Protein AF-A0A2D7HSV6-F1 (afdb_monomer)

Secondary structure (DSSP, 8-state):
---------HHHHHHHHHHHHT-TT----HHHHHHHHHHHHHHHHHHHTT-HHHHHHHHHHHHHH--

Structure (mmCIF, N/CA/C/O backbone):
data_AF-A0A2D7HSV6-F1
#
_entry.id   AF-A0A2D7HSV6-F1
#
loop_
_atom_site.group_PDB
_atom_site.id
_atom_site.type_symbol
_atom_site.label_atom_id
_atom_site.label_alt_id
_atom_site.label_comp_id
_atom_site.label_asym_id
_atom_site.label_entity_id
_atom_site.label_seq_id
_atom_site.pdbx_PDB_ins_code
_atom_site.Cartn_x
_atom_site.Cartn_y
_atom_site.Cartn_z
_atom_site.occupancy
_atom_site.B_iso_or_equiv
_atom_site.auth_seq_id
_atom_site.auth_comp_id
_atom_site.auth_asym_id
_atom_site.auth_atom_id
_atom_site.pdbx_PDB_model_num
ATOM 1 N N . MET A 1 1 ? 23.910 -16.797 7.408 1.00 36.53 1 MET A N 1
ATOM 2 C CA 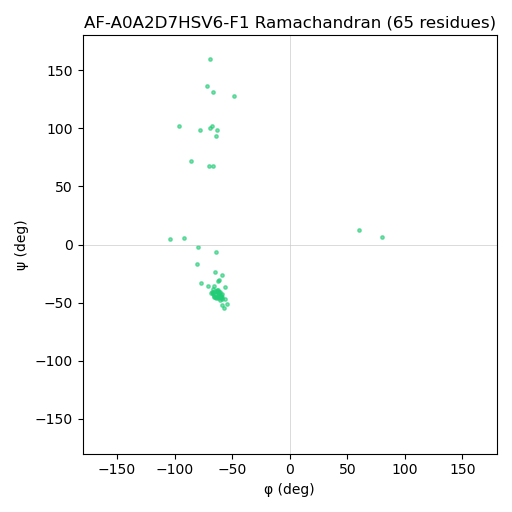. MET A 1 1 ? 23.358 -15.522 7.910 1.00 36.53 1 MET A CA 1
ATOM 3 C C . MET A 1 1 ? 22.355 -15.028 6.884 1.00 36.53 1 MET A C 1
ATOM 5 O O . MET A 1 1 ? 22.769 -14.576 5.828 1.00 36.53 1 MET A O 1
ATOM 9 N N . PHE A 1 2 ? 21.058 -15.209 7.137 1.00 41.50 2 PHE A N 1
ATOM 10 C CA . PHE A 1 2 ? 20.021 -14.580 6.320 1.00 41.50 2 PHE A CA 1
ATOM 11 C C . PHE A 1 2 ? 19.936 -13.120 6.761 1.00 41.50 2 PHE A C 1
ATOM 13 O O . PHE A 1 2 ? 19.378 -12.819 7.814 1.00 41.50 2 PHE A O 1
ATOM 20 N N . SER A 1 3 ? 20.581 -12.229 6.010 1.00 36.38 3 SER A N 1
ATOM 21 C CA . SER A 1 3 ? 20.391 -10.792 6.183 1.00 36.38 3 SER A CA 1
ATOM 22 C C . SER A 1 3 ? 18.983 -10.447 5.714 1.00 36.38 3 SER A C 1
ATOM 24 O O . SER A 1 3 ? 18.737 -10.325 4.518 1.00 36.38 3 SER A O 1
ATOM 26 N N . PHE A 1 4 ? 18.066 -10.290 6.667 1.00 44.66 4 PHE A N 1
ATOM 27 C CA . PHE A 1 4 ? 16.793 -9.601 6.480 1.00 44.66 4 PHE A CA 1
ATOM 28 C C . PHE A 1 4 ? 17.072 -8.101 6.308 1.00 44.66 4 PHE A C 1
ATOM 30 O O . PHE A 1 4 ? 16.757 -7.288 7.172 1.00 44.66 4 PHE A O 1
ATOM 37 N N . ALA A 1 5 ? 17.704 -7.717 5.198 1.00 42.22 5 ALA A N 1
ATOM 38 C CA . ALA A 1 5 ? 17.405 -6.410 4.644 1.00 42.22 5 ALA A CA 1
ATOM 39 C C . ALA A 1 5 ? 15.961 -6.542 4.165 1.00 42.22 5 ALA A C 1
ATOM 41 O O . ALA A 1 5 ? 15.703 -7.2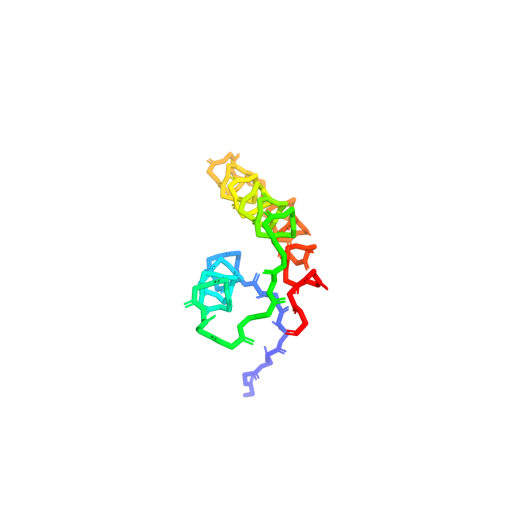25 3.177 1.00 42.22 5 ALA A O 1
ATOM 42 N N . ALA A 1 6 ? 15.020 -6.009 4.941 1.00 51.28 6 ALA A N 1
ATOM 43 C CA . ALA A 1 6 ? 13.619 -5.917 4.569 1.00 51.28 6 ALA A CA 1
ATOM 44 C C . ALA A 1 6 ? 13.480 -4.943 3.387 1.00 51.28 6 ALA A C 1
ATOM 46 O O . ALA A 1 6 ? 12.940 -3.855 3.532 1.00 51.28 6 ALA A O 1
ATOM 47 N N . PHE A 1 7 ? 14.003 -5.326 2.220 1.00 50.16 7 PHE A N 1
ATOM 48 C CA . PHE A 1 7 ? 13.351 -5.001 0.964 1.00 50.16 7 PHE A CA 1
ATOM 49 C C . PHE A 1 7 ? 12.038 -5.752 1.044 1.00 50.16 7 PHE A C 1
ATOM 51 O O . PHE A 1 7 ? 11.982 -6.972 0.865 1.00 50.16 7 PHE A O 1
ATOM 58 N N . SER A 1 8 ? 11.019 -5.048 1.518 1.00 56.47 8 SER A N 1
ATOM 59 C CA . SER A 1 8 ? 9.682 -5.584 1.608 1.00 56.47 8 SER A CA 1
ATOM 60 C C . SER A 1 8 ? 9.270 -5.863 0.174 1.00 56.47 8 SER A C 1
ATOM 62 O O . SER A 1 8 ? 8.932 -4.951 -0.576 1.00 56.47 8 SER A O 1
ATOM 64 N N . CYS A 1 9 ? 9.395 -7.123 -0.252 1.00 71.94 9 CYS A N 1
ATOM 65 C CA . CYS A 1 9 ? 8.941 -7.528 -1.570 1.00 71.94 9 CYS A CA 1
ATOM 66 C C . CYS A 1 9 ? 7.523 -6.975 -1.719 1.00 71.94 9 CYS A C 1
ATOM 68 O O . CYS A 1 9 ? 6.705 -7.210 -0.829 1.00 71.94 9 CYS A O 1
ATOM 70 N N . PRO A 1 10 ? 7.204 -6.237 -2.784 1.00 75.38 10 PRO A N 1
ATOM 71 C CA . PRO A 1 10 ? 5.960 -5.477 -2.828 1.00 75.38 10 PRO A CA 1
ATOM 72 C C . PRO A 1 10 ? 4.715 -6.378 -2.668 1.00 75.38 10 PRO A C 1
ATOM 74 O O . PRO A 1 10 ? 3.728 -5.975 -2.064 1.00 75.38 10 PRO A O 1
ATOM 77 N N . TYR A 1 11 ? 4.797 -7.663 -3.031 1.00 79.62 11 TYR A N 1
ATOM 78 C CA . TYR A 1 11 ? 3.782 -8.670 -2.681 1.00 79.62 11 TYR A CA 1
ATOM 79 C C . TYR A 1 11 ? 3.575 -8.889 -1.171 1.00 79.62 11 TYR A C 1
ATOM 81 O O . TYR A 1 11 ? 2.441 -9.045 -0.724 1.00 79.62 11 TYR A O 1
ATOM 89 N N . GLN A 1 12 ? 4.647 -8.906 -0.378 1.00 82.56 12 GLN A N 1
ATOM 90 C CA . GLN A 1 12 ? 4.573 -9.002 1.079 1.00 82.56 12 GLN A CA 1
ATOM 91 C C . GLN A 1 12 ? 3.914 -7.752 1.668 1.00 82.56 12 GLN A C 1
ATOM 93 O O . GLN A 1 12 ? 3.023 -7.880 2.505 1.00 82.56 12 GLN A O 1
ATOM 98 N N . SER A 1 13 ? 4.286 -6.562 1.189 1.00 84.69 13 SER A N 1
ATOM 99 C CA . SER A 1 13 ? 3.670 -5.307 1.634 1.00 84.69 13 SER A CA 1
ATOM 100 C C . SER A 1 13 ? 2.180 -5.271 1.294 1.00 84.69 13 SER A C 1
ATOM 102 O O . SER A 1 13 ? 1.372 -4.887 2.132 1.00 84.69 13 SER A O 1
ATOM 104 N N . MET A 1 14 ? 1.784 -5.748 0.107 1.00 85.56 14 MET A N 1
ATOM 105 C CA . MET A 1 14 ? 0.371 -5.902 -0.263 1.00 85.56 14 MET A CA 1
ATOM 106 C C . MET A 1 14 ? -0.379 -6.849 0.678 1.00 85.56 14 MET A C 1
ATOM 108 O O . MET A 1 14 ? -1.470 -6.509 1.130 1.00 85.56 14 MET A O 1
ATOM 112 N N . ALA A 1 15 ? 0.203 -8.006 1.000 1.00 87.25 15 ALA A N 1
ATOM 113 C CA . ALA A 1 15 ? -0.414 -8.964 1.914 1.00 87.25 15 ALA A CA 1
ATOM 114 C C . ALA A 1 15 ? -0.578 -8.387 3.329 1.00 87.25 15 ALA A C 1
ATOM 116 O O . ALA A 1 15 ? -1.620 -8.579 3.955 1.00 87.25 15 ALA A O 1
ATOM 117 N N . GLU A 1 16 ? 0.418 -7.648 3.823 1.00 87.94 16 GLU A N 1
ATOM 118 C CA . GLU A 1 16 ? 0.350 -6.991 5.129 1.00 87.94 16 GLU A CA 1
ATOM 119 C C . GLU A 1 16 ? -0.691 -5.860 5.143 1.00 87.94 16 GLU A C 1
ATOM 121 O O . GLU A 1 16 ? -1.460 -5.753 6.101 1.00 87.94 16 GLU A O 1
ATOM 126 N N . ILE A 1 17 ? -0.778 -5.063 4.069 1.00 87.69 17 ILE A N 1
ATOM 127 C CA . ILE A 1 17 ? -1.840 -4.061 3.904 1.00 87.69 17 ILE A CA 1
ATOM 128 C C . ILE A 1 17 ? -3.197 -4.748 3.972 1.00 87.69 17 ILE A C 1
ATOM 130 O O . ILE A 1 17 ? -4.005 -4.370 4.811 1.00 87.69 17 ILE A O 1
ATOM 134 N N . ASP A 1 18 ? -3.436 -5.772 3.152 1.00 86.50 18 ASP A N 1
ATOM 135 C CA . ASP A 1 18 ? -4.724 -6.466 3.103 1.00 86.50 18 ASP A CA 1
ATOM 136 C C . ASP A 1 18 ? -5.070 -7.058 4.488 1.00 86.50 18 ASP A C 1
ATOM 138 O O . ASP A 1 18 ? -6.181 -6.879 4.990 1.00 86.50 18 ASP A O 1
ATOM 142 N N . GLN A 1 19 ? -4.100 -7.668 5.178 1.00 86.62 19 GLN A N 1
ATOM 143 C CA . GLN A 1 19 ? -4.304 -8.208 6.523 1.00 86.62 19 GLN A CA 1
ATOM 144 C C . GLN A 1 19 ? -4.722 -7.133 7.534 1.00 86.62 19 GLN A C 1
ATOM 146 O O . GLN A 1 19 ? -5.636 -7.362 8.331 1.00 86.62 19 GLN A O 1
ATOM 151 N N . LYS A 1 20 ? -4.060 -5.970 7.538 1.00 84.81 20 LYS A N 1
ATOM 152 C CA . LYS A 1 20 ? -4.375 -4.901 8.493 1.00 84.81 20 LYS A CA 1
ATOM 153 C C . LYS A 1 20 ? -5.636 -4.132 8.106 1.00 84.81 20 LYS A C 1
ATOM 155 O O . LYS A 1 20 ? -6.387 -3.735 8.991 1.00 84.81 20 LYS A O 1
ATOM 160 N N . LEU A 1 21 ? -5.904 -3.973 6.814 1.00 84.50 21 LEU A N 1
ATOM 161 C CA . LEU A 1 21 ? -7.055 -3.248 6.280 1.00 84.50 21 LEU A CA 1
ATOM 162 C C . LEU A 1 21 ? -8.375 -3.957 6.606 1.00 84.50 21 LEU A C 1
ATOM 164 O O . LEU A 1 21 ? -9.332 -3.317 7.037 1.00 84.50 21 LEU A O 1
ATOM 168 N N . TYR A 1 22 ? -8.400 -5.285 6.462 1.00 81.19 22 TYR A N 1
ATOM 169 C CA . TYR A 1 22 ? -9.558 -6.125 6.788 1.00 81.19 22 TYR A CA 1
ATOM 170 C C . TYR A 1 22 ? -9.532 -6.665 8.223 1.00 81.19 22 TYR A C 1
ATOM 172 O O . TYR A 1 22 ? -10.393 -7.459 8.608 1.00 81.19 22 TYR A O 1
ATOM 180 N N . SER A 1 23 ? -8.564 -6.238 9.040 1.00 82.06 23 SER A N 1
ATOM 181 C CA . SER A 1 23 ? -8.542 -6.594 10.452 1.00 82.06 23 SER A CA 1
ATOM 182 C C . SER A 1 23 ? -9.724 -5.933 11.168 1.00 82.06 23 SER A C 1
ATOM 184 O O . SER A 1 23 ? -9.882 -4.714 11.085 1.00 82.06 23 SER A O 1
ATOM 186 N N . PRO A 1 24 ? -10.511 -6.677 11.966 1.00 67.81 24 PRO A N 1
ATOM 187 C CA . PRO A 1 24 ? -11.604 -6.109 12.758 1.00 67.81 24 PRO A CA 1
ATOM 188 C C . PRO A 1 24 ? -11.128 -5.112 1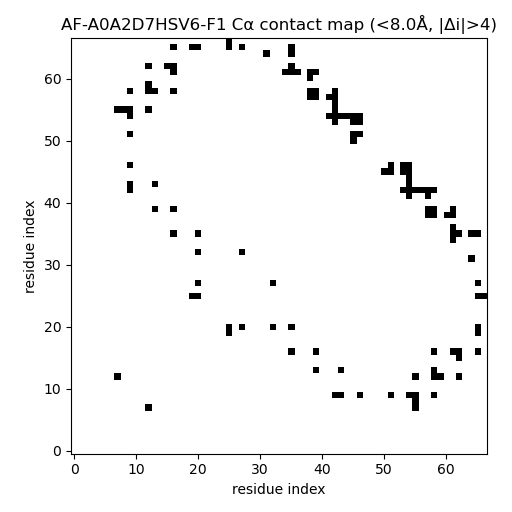3.832 1.00 67.81 24 PRO A C 1
ATOM 190 O O . PRO A 1 24 ? -11.946 -4.483 14.495 1.00 67.81 24 PRO A O 1
ATOM 193 N N . LYS A 1 25 ? -9.808 -4.970 14.020 1.00 66.56 25 LYS A N 1
ATOM 194 C CA . LYS A 1 25 ? -9.170 -4.024 14.946 1.00 66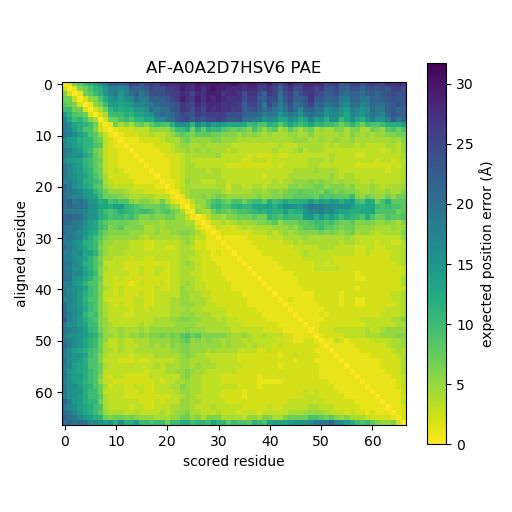.56 25 LYS A CA 1
ATOM 195 C C . LYS A 1 25 ? -8.553 -2.804 14.258 1.00 66.56 25 LYS A C 1
ATOM 197 O O . LYS A 1 25 ? -7.892 -2.030 14.938 1.00 66.56 25 LYS A O 1
ATOM 202 N N . SER A 1 26 ? -8.726 -2.642 12.945 1.00 68.62 26 SER A N 1
ATOM 203 C CA . SER A 1 26 ? -8.041 -1.592 12.181 1.00 68.62 26 SER A CA 1
ATOM 204 C C . SER A 1 26 ? -8.396 -0.180 12.653 1.00 68.62 26 SER A C 1
ATOM 206 O O . SER A 1 26 ? -7.562 0.714 12.574 1.00 68.62 26 SER A O 1
ATOM 208 N N . GLY A 1 27 ? -9.613 0.033 13.171 1.00 75.00 27 GLY A N 1
ATOM 209 C CA . GLY A 1 27 ? -10.054 1.340 13.675 1.00 75.00 27 GLY A CA 1
ATOM 210 C C . GLY A 1 27 ? -10.031 2.455 12.620 1.00 75.00 27 GLY A C 1
ATOM 211 O O . GLY A 1 27 ? -10.150 3.623 12.978 1.00 75.00 27 GLY A O 1
ATOM 212 N N . LEU A 1 28 ? -9.867 2.095 11.342 1.00 81.44 28 LEU A N 1
ATOM 213 C CA . LEU A 1 28 ? -9.717 3.017 10.223 1.00 81.44 28 LEU A CA 1
ATOM 214 C C . LEU A 1 28 ? -11.048 3.703 9.922 1.00 81.44 28 LEU A C 1
ATOM 216 O O . LEU A 1 28 ? -12.099 3.060 9.850 1.00 81.44 28 LEU A O 1
ATOM 220 N N . SER A 1 29 ? -10.995 5.009 9.680 1.00 84.69 29 SER A N 1
ATOM 221 C CA . SER A 1 29 ? -12.126 5.728 9.095 1.00 84.69 29 SER A CA 1
ATOM 222 C C . SER A 1 29 ? -12.345 5.321 7.630 1.00 84.69 29 SER A C 1
ATOM 224 O O . SER A 1 29 ? -11.436 4.827 6.960 1.00 84.69 29 SER A O 1
ATOM 226 N N . SER A 1 30 ? -13.549 5.558 7.097 1.00 84.69 30 SER A N 1
ATOM 227 C CA . SER A 1 30 ? -13.875 5.267 5.687 1.00 84.69 30 SER A CA 1
ATOM 228 C C . SER A 1 30 ? -12.930 5.976 4.697 1.00 84.69 30 SER A C 1
ATOM 230 O O . SER A 1 30 ? -12.530 5.405 3.677 1.00 84.69 30 SER A O 1
ATOM 232 N N . ASP A 1 31 ? -12.519 7.206 5.023 1.00 87.62 31 ASP A N 1
ATOM 233 C CA . ASP A 1 31 ? -11.546 7.984 4.250 1.00 87.62 31 ASP A CA 1
ATOM 234 C C . ASP A 1 31 ? -10.148 7.359 4.267 1.00 87.62 31 ASP A C 1
ATOM 236 O O . ASP A 1 31 ? -9.501 7.254 3.223 1.00 87.62 31 ASP A O 1
ATOM 240 N N . GLU A 1 32 ? -9.670 6.926 5.436 1.00 87.50 32 GLU A N 1
ATOM 241 C CA . GLU A 1 32 ? -8.376 6.247 5.553 1.00 87.50 32 GLU A CA 1
ATOM 242 C C . GLU A 1 32 ? -8.395 4.915 4.814 1.00 87.50 32 GLU A C 1
ATOM 244 O O . GLU A 1 32 ? -7.495 4.648 4.019 1.00 87.50 32 GLU A O 1
ATOM 249 N N . PHE A 1 33 ? -9.460 4.130 4.987 1.00 88.69 33 PHE A N 1
ATOM 250 C CA . PHE A 1 33 ? -9.662 2.880 4.265 1.00 88.69 33 PHE A CA 1
ATOM 251 C C . PHE A 1 33 ? -9.574 3.100 2.750 1.00 88.69 33 PHE A C 1
ATOM 253 O O . PHE A 1 33 ? -8.785 2.449 2.066 1.00 88.69 33 PHE A O 1
ATOM 260 N N . SER A 1 34 ? -10.314 4.081 2.228 1.00 89.81 34 SER A N 1
ATOM 261 C CA . SER A 1 34 ? -10.319 4.402 0.797 1.00 89.81 34 SER A CA 1
ATOM 262 C C . SER A 1 34 ? -8.946 4.866 0.300 1.00 89.81 34 SER A C 1
ATOM 264 O O . SER A 1 34 ? -8.523 4.491 -0.796 1.00 89.81 34 SER A O 1
ATOM 266 N N . LYS A 1 35 ? -8.208 5.655 1.092 1.00 91.81 35 LYS A N 1
ATOM 267 C CA . LYS A 1 35 ? -6.836 6.070 0.754 1.00 91.81 35 LYS A CA 1
ATOM 268 C C . LYS A 1 35 ? -5.880 4.885 0.690 1.00 91.81 35 LYS A C 1
ATOM 270 O O . LYS A 1 35 ? -5.119 4.778 -0.269 1.00 91.81 35 LYS A O 1
ATOM 275 N N . ILE A 1 36 ? -5.931 3.994 1.676 1.00 90.81 36 ILE A N 1
ATOM 276 C CA . ILE A 1 36 ? -5.039 2.836 1.744 1.00 90.81 36 ILE A CA 1
ATOM 277 C C . ILE A 1 36 ? -5.343 1.858 0.599 1.00 90.81 36 ILE A C 1
ATOM 279 O O . ILE A 1 36 ? -4.412 1.401 -0.064 1.00 90.81 36 ILE A O 1
ATOM 283 N N . VAL A 1 37 ? -6.620 1.603 0.286 1.00 91.06 37 VAL A N 1
ATOM 284 C CA . VAL A 1 37 ? -7.016 0.777 -0.872 1.00 91.06 37 VAL A CA 1
ATOM 285 C C . VAL A 1 37 ? -6.493 1.369 -2.181 1.00 91.06 37 VAL A C 1
ATOM 287 O O . VAL A 1 37 ? -5.924 0.641 -2.995 1.00 91.06 37 VAL A O 1
ATOM 290 N N . ASN A 1 38 ? -6.630 2.684 -2.375 1.00 94.06 38 ASN A N 1
ATOM 291 C CA . ASN A 1 38 ? -6.114 3.355 -3.569 1.00 94.06 38 ASN A CA 1
ATOM 292 C C . ASN A 1 38 ? -4.591 3.216 -3.693 1.00 94.06 38 ASN A C 1
ATOM 294 O O . ASN A 1 38 ? -4.094 2.886 -4.769 1.00 94.06 38 ASN A O 1
ATOM 298 N N . LEU A 1 39 ? -3.844 3.415 -2.603 1.00 93.25 39 LEU A N 1
ATOM 299 C CA . LEU A 1 39 ? -2.389 3.243 -2.604 1.00 93.25 39 LEU A CA 1
ATOM 300 C C . LEU A 1 39 ? -1.990 1.787 -2.881 1.00 93.25 39 LEU A C 1
ATOM 302 O O . LEU A 1 39 ? -1.081 1.540 -3.667 1.00 93.25 39 LEU A O 1
ATOM 306 N N . ARG A 1 40 ? -2.709 0.810 -2.318 1.00 93.44 40 ARG A N 1
ATOM 307 C CA . ARG A 1 40 ? -2.492 -0.620 -2.588 1.00 93.44 40 ARG A CA 1
ATOM 308 C C . ARG A 1 40 ? -2.710 -0.962 -4.064 1.00 93.44 40 ARG A C 1
ATOM 310 O O . ARG A 1 40 ? -1.907 -1.688 -4.646 1.00 93.44 40 ARG A O 1
ATOM 317 N N . GLN A 1 41 ? -3.753 -0.417 -4.691 1.00 93.75 41 GLN A N 1
ATOM 318 C CA . GLN A 1 41 ? -4.008 -0.589 -6.128 1.00 93.75 41 GLN A CA 1
ATOM 319 C C . GLN A 1 41 ? -2.943 0.091 -7.001 1.00 93.75 41 GLN A C 1
ATOM 321 O O . GLN A 1 41 ? -2.503 -0.489 -7.991 1.00 93.75 41 GLN A O 1
ATOM 326 N N . GLN A 1 42 ? -2.495 1.295 -6.633 1.00 93.38 42 GLN A N 1
ATOM 327 C CA . GLN A 1 42 ? -1.410 1.986 -7.337 1.00 93.38 42 GLN A CA 1
ATOM 328 C C . GLN A 1 42 ? -0.096 1.210 -7.240 1.00 93.38 42 GLN A C 1
ATOM 330 O O . GLN A 1 42 ? 0.556 0.990 -8.257 1.00 93.38 42 GLN A O 1
ATOM 335 N N . GLY A 1 43 ? 0.247 0.721 -6.046 1.00 92.12 43 GLY A N 1
ATOM 336 C CA . GLY A 1 43 ? 1.407 -0.134 -5.828 1.00 92.12 43 GLY A CA 1
ATOM 337 C C . GLY A 1 43 ? 1.369 -1.385 -6.701 1.00 92.12 43 GLY A C 1
ATOM 338 O O . GLY A 1 43 ? 2.351 -1.678 -7.380 1.00 92.12 43 GLY A O 1
ATOM 339 N N . GLN A 1 44 ? 0.227 -2.077 -6.768 1.00 92.06 44 GLN A N 1
ATOM 340 C CA . GLN A 1 44 ? 0.052 -3.227 -7.660 1.00 92.06 44 GLN A CA 1
ATOM 341 C C . GLN A 1 44 ? 0.266 -2.855 -9.133 1.00 92.06 44 GLN A C 1
ATOM 343 O O . GLN A 1 44 ? 0.977 -3.559 -9.842 1.00 92.06 44 GLN A O 1
ATOM 348 N N . LYS A 1 45 ? -0.305 -1.737 -9.589 1.00 94.19 45 LYS A N 1
ATOM 349 C CA . LYS A 1 45 ? -0.170 -1.288 -10.978 1.00 94.19 45 LYS A CA 1
ATOM 350 C C . LYS A 1 45 ? 1.280 -0.960 -11.346 1.00 94.19 45 LYS A C 1
ATOM 352 O O . LYS A 1 45 ? 1.729 -1.304 -12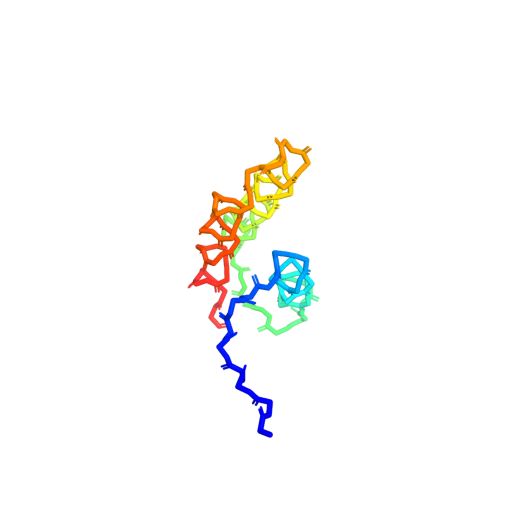.433 1.00 94.19 45 LYS A O 1
ATOM 357 N N . GLU A 1 46 ? 2.028 -0.314 -10.452 1.00 92.00 46 GLU A N 1
ATOM 358 C CA . GLU A 1 46 ? 3.464 -0.071 -10.652 1.00 92.00 46 GLU A CA 1
ATOM 359 C C . G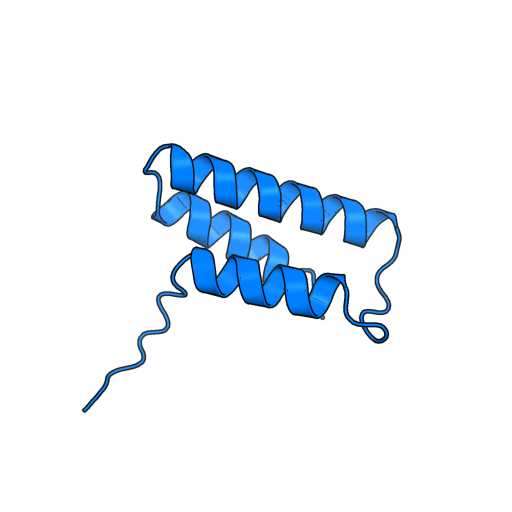LU A 1 46 ? 4.248 -1.389 -10.734 1.00 92.00 46 GLU A C 1
ATOM 361 O O . GLU A 1 46 ? 5.118 -1.535 -11.589 1.00 92.00 46 GLU A O 1
ATOM 366 N N . LEU A 1 47 ? 3.882 -2.375 -9.912 1.00 88.44 47 LEU A N 1
ATOM 367 C CA . LEU A 1 47 ? 4.439 -3.729 -9.940 1.00 88.44 47 LEU A CA 1
ATOM 368 C C . LEU A 1 47 ? 4.187 -4.427 -11.286 1.00 88.44 47 LEU A C 1
ATOM 370 O O . LEU A 1 47 ? 5.114 -4.974 -11.879 1.00 88.44 47 LEU A O 1
ATOM 374 N N . GLU A 1 48 ? 2.947 -4.374 -11.779 1.00 89.94 48 GLU A N 1
ATOM 375 C CA . GLU A 1 48 ? 2.536 -4.927 -13.079 1.00 89.94 48 GLU A CA 1
ATOM 376 C C . GLU A 1 48 ? 3.263 -4.246 -14.248 1.00 89.94 48 GLU A C 1
ATOM 378 O O . GLU A 1 48 ? 3.582 -4.895 -15.243 1.00 89.94 48 GLU A O 1
ATOM 383 N N . ASN A 1 49 ? 3.598 -2.962 -14.103 1.00 92.06 49 ASN A N 1
ATOM 384 C CA . ASN A 1 49 ? 4.396 -2.207 -15.069 1.00 92.06 49 ASN A CA 1
ATOM 385 C C . ASN A 1 49 ? 5.912 -2.478 -14.967 1.00 92.06 49 ASN A C 1
ATOM 387 O O . ASN A 1 49 ? 6.680 -1.907 -15.740 1.00 92.06 49 ASN A O 1
ATOM 391 N N . GLY A 1 50 ? 6.361 -3.307 -14.018 1.00 88.50 50 GLY A N 1
ATOM 392 C CA . GLY A 1 50 ? 7.779 -3.591 -13.770 1.00 88.50 50 GLY A CA 1
ATOM 393 C C . GLY A 1 50 ? 8.513 -2.520 -12.952 1.00 88.50 50 GLY A C 1
ATOM 394 O O . GLY A 1 50 ? 9.722 -2.624 -12.750 1.00 88.50 50 GLY A O 1
ATOM 395 N N . ASN A 1 51 ? 7.803 -1.514 -12.434 1.00 91.50 51 ASN A N 1
ATOM 396 C CA . ASN A 1 51 ? 8.354 -0.446 -11.600 1.00 91.50 51 ASN A CA 1
ATO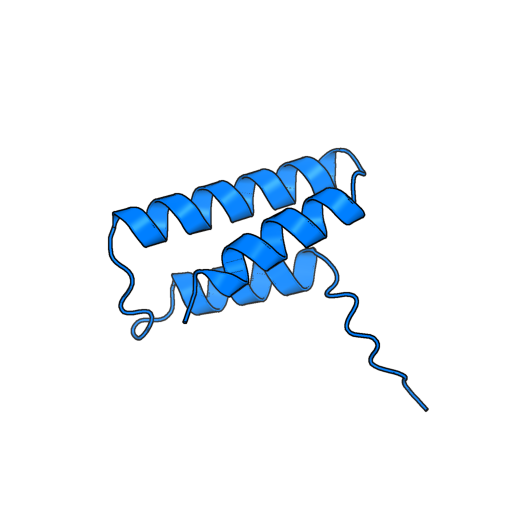M 397 C C . ASN A 1 51 ? 8.395 -0.874 -10.123 1.00 91.50 51 ASN A C 1
ATOM 399 O O . ASN A 1 51 ? 7.630 -0.383 -9.289 1.00 91.50 51 ASN A O 1
ATOM 403 N N . ILE A 1 52 ? 9.302 -1.795 -9.794 1.00 87.56 52 ILE A N 1
ATOM 404 C CA . ILE A 1 52 ? 9.397 -2.405 -8.458 1.00 87.56 52 ILE A CA 1
ATOM 405 C C . ILE A 1 52 ? 9.635 -1.364 -7.351 1.00 87.56 52 ILE A C 1
ATOM 407 O O . ILE A 1 52 ? 8.911 -1.369 -6.361 1.00 87.56 52 ILE A O 1
ATOM 411 N N . GLU A 1 53 ? 10.573 -0.428 -7.534 1.00 88.44 53 GLU A N 1
ATOM 412 C CA . GLU A 1 53 ? 10.869 0.608 -6.525 1.00 88.44 53 GLU A CA 1
ATOM 413 C C . GLU A 1 53 ? 9.665 1.518 -6.246 1.00 88.44 53 GLU A C 1
ATOM 415 O O . GLU A 1 53 ? 9.336 1.783 -5.091 1.00 88.44 53 GLU A O 1
ATOM 420 N N . LYS A 1 54 ? 8.959 1.967 -7.295 1.00 89.12 54 LYS A N 1
ATOM 421 C CA . LYS A 1 54 ? 7.758 2.807 -7.135 1.00 89.12 54 LYS A CA 1
ATOM 422 C C . LYS A 1 54 ? 6.619 2.049 -6.471 1.00 89.12 54 LYS A C 1
ATOM 424 O O . LYS A 1 54 ? 5.875 2.629 -5.677 1.00 89.12 54 LYS A O 1
ATOM 429 N N . SER A 1 55 ? 6.470 0.770 -6.809 1.00 90.88 55 SER A N 1
ATOM 430 C CA . SER A 1 55 ? 5.514 -0.107 -6.145 1.00 90.88 55 SER A CA 1
ATOM 431 C C . SER A 1 55 ? 5.802 -0.179 -4.649 1.00 90.88 55 SER A C 1
ATOM 433 O O . SER A 1 55 ? 4.920 0.118 -3.846 1.00 90.88 55 SER A O 1
ATOM 435 N N . GLU A 1 56 ? 7.046 -0.473 -4.274 1.00 89.19 56 GLU A N 1
ATOM 436 C CA . GLU A 1 56 ? 7.459 -0.583 -2.876 1.00 89.19 56 GLU A CA 1
ATOM 437 C C . GLU A 1 56 ? 7.282 0.742 -2.122 1.00 89.19 56 GLU A C 1
ATOM 439 O O . GLU A 1 56 ? 6.704 0.757 -1.036 1.00 89.19 56 GLU A O 1
ATOM 444 N N . GLU A 1 57 ? 7.659 1.877 -2.718 1.00 90.62 57 GLU A N 1
ATOM 445 C CA . GLU A 1 57 ? 7.446 3.199 -2.118 1.00 90.62 57 GLU A CA 1
ATOM 446 C C . GLU A 1 57 ? 5.953 3.478 -1.866 1.00 90.62 57 GLU A C 1
ATOM 448 O O . GLU A 1 57 ? 5.564 3.972 -0.804 1.00 90.62 57 GLU A O 1
ATOM 453 N N . THR A 1 58 ? 5.094 3.139 -2.830 1.00 92.06 58 THR A N 1
ATOM 454 C CA . THR A 1 58 ? 3.644 3.362 -2.736 1.00 92.06 58 THR A CA 1
ATOM 455 C C . THR A 1 58 ? 3.007 2.461 -1.677 1.00 92.06 58 THR A C 1
ATOM 457 O O . THR A 1 58 ? 2.175 2.915 -0.888 1.00 92.06 58 THR A O 1
ATOM 460 N N . LEU A 1 59 ? 3.426 1.198 -1.611 1.00 90.81 59 LEU A N 1
ATOM 461 C CA . LEU A 1 59 ? 2.926 0.234 -0.633 1.00 90.81 59 LEU A CA 1
ATOM 462 C C . LEU A 1 59 ? 3.427 0.547 0.781 1.00 90.81 59 LEU A C 1
ATOM 464 O O . LEU A 1 59 ? 2.659 0.448 1.735 1.00 90.81 59 LEU A O 1
ATOM 468 N N . ASN A 1 60 ? 4.659 1.030 0.930 1.00 88.81 60 ASN A N 1
ATOM 469 C CA . ASN A 1 60 ? 5.174 1.484 2.221 1.00 88.81 60 ASN A CA 1
ATOM 470 C C . ASN A 1 60 ? 4.434 2.726 2.733 1.00 88.81 60 ASN A C 1
ATOM 472 O O . ASN A 1 60 ? 4.151 2.822 3.927 1.00 88.81 60 ASN A O 1
ATOM 476 N N . LYS A 1 61 ? 4.029 3.644 1.843 1.00 90.25 61 LYS A N 1
ATOM 477 C CA . LYS A 1 61 ? 3.131 4.755 2.211 1.00 90.25 61 LYS A CA 1
ATOM 478 C C . LYS A 1 61 ? 1.771 4.251 2.690 1.00 90.25 61 LYS A C 1
ATOM 480 O O . LYS A 1 61 ? 1.242 4.784 3.661 1.00 90.25 61 LYS A O 1
ATOM 485 N N . ALA A 1 62 ? 1.218 3.229 2.037 1.00 90.56 62 ALA A N 1
ATOM 486 C CA . ALA A 1 62 ? -0.036 2.614 2.462 1.00 90.56 62 ALA A CA 1
ATOM 487 C C . ALA A 1 62 ? 0.099 1.987 3.858 1.00 90.56 62 ALA A C 1
ATOM 489 O O . ALA A 1 62 ? -0.734 2.250 4.718 1.00 90.56 62 ALA A O 1
ATOM 490 N N . LEU A 1 63 ? 1.177 1.237 4.110 1.00 87.19 63 LEU A N 1
ATOM 491 C CA . LEU A 1 63 ? 1.467 0.650 5.421 1.00 87.19 63 LEU A CA 1
ATOM 492 C C . LEU A 1 63 ? 1.648 1.705 6.513 1.00 87.19 63 LEU A C 1
ATOM 494 O O . LEU A 1 63 ? 1.130 1.526 7.608 1.00 87.19 63 LEU A O 1
ATOM 498 N N . ALA A 1 64 ? 2.324 2.818 6.223 1.00 87.69 64 ALA A N 1
ATOM 499 C CA . ALA A 1 64 ? 2.527 3.899 7.188 1.00 87.69 64 ALA A CA 1
ATOM 500 C C . ALA A 1 64 ? 1.220 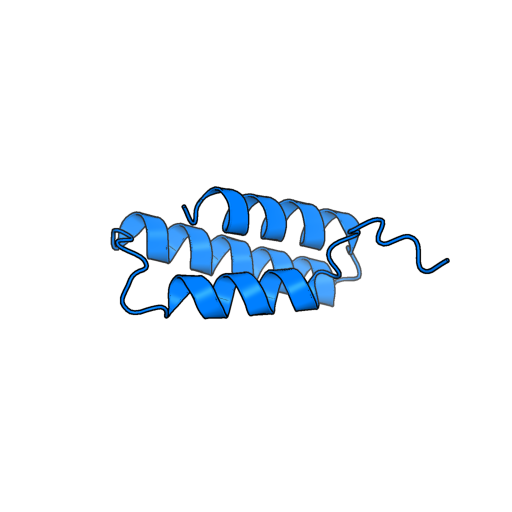4.595 7.615 1.00 87.69 64 ALA A C 1
ATOM 502 O O . ALA A 1 64 ? 1.165 5.197 8.688 1.00 87.69 64 ALA A O 1
ATOM 503 N N . LEU A 1 65 ? 0.171 4.527 6.787 1.00 85.19 65 LEU A N 1
ATOM 504 C CA . LEU A 1 65 ? -1.161 5.035 7.125 1.00 85.19 65 LEU A CA 1
ATOM 505 C C . LEU A 1 65 ? -1.962 4.062 8.001 1.00 85.19 65 LEU A C 1
ATOM 507 O O . LEU A 1 65 ? -2.940 4.478 8.617 1.00 85.19 65 LEU A O 1
ATOM 511 N N . ILE A 1 66 ? -1.555 2.794 8.078 1.00 80.94 66 ILE A N 1
ATOM 512 C CA . ILE A 1 66 ? -2.194 1.784 8.918 1.00 80.94 66 ILE A CA 1
ATOM 513 C C . ILE A 1 66 ? -1.424 1.696 10.243 1.00 80.94 66 ILE A C 1
ATOM 515 O O . ILE A 1 66 ? -0.339 1.116 10.296 1.00 80.94 66 ILE A O 1
ATOM 519 N N . LYS A 1 67 ? -1.968 2.308 11.301 1.00 63.56 67 LYS A N 1
ATOM 520 C CA . LYS A 1 67 ? -1.380 2.292 12.653 1.00 63.56 67 LYS A CA 1
ATOM 521 C C . LYS A 1 67 ? -1.499 0.937 13.345 1.00 63.56 67 LYS A C 1
ATOM 523 O O . LYS A 1 67 ? -2.533 0.259 13.160 1.00 63.56 67 LYS A O 1
#

Radius of gyration: 12.26 Å; Cα contacts (8 Å, |Δi|>4): 66; chains: 1; bounding box: 37×24×30 Å

Nearest PDB structures (foldseek):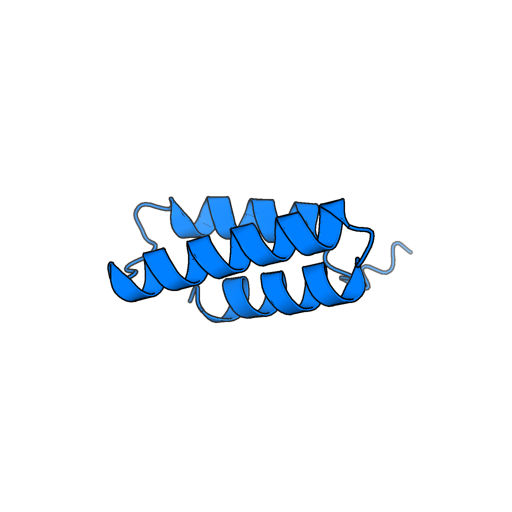
  4fzp-assembly1_B  TM=8.494E-01  e=1.131E-01  Methanothermobacter thermautotrophicus str. Delta H
  3dpo-assembly2_A  TM=7.678E-01  e=6.541E+00  Escherichia coli K-12
  7dgw-assembly1_A  TM=5.572E-01  e=5.524E+00  Escherichia coli 'BL21-Gold(DE3)pLysS AG'
  4r5l-assembly1_A  TM=5.361E-01  e=7.746E+00  Escherichia coli K-12

Sequence (67 aa):
MFSFAAFSCPYQSMAEIDQKLYSPKSGLSSDEFSKIVNLRQQGQKELENGNIEKSEETLNKALALIK

Solvent-accessible surface area (backbone atoms only — not comparable to full-atom values): 3800 Å² total; per-residue (Å²): 132,87,77,80,70,79,73,58,50,50,68,57,40,48,51,51,41,54,54,47,70,73,33,96,79,45,84,64,51,75,68,55,49,52,51,35,53,50,27,45,53,51,13,49,52,28,44,75,71,68,38,53,68,62,10,30,55,34,28,50,53,28,44,72,71,58,122

Foldseek 3Di:
DPPPPPPPQLVNLLVVLVCLLPPPPQPDDPVLSVQLVVLSVVLVVCVVVVNRVSSSVSSVVSVVSRD

Mean predicted aligned error: 6.74 Å

pLDDT: mean 81.27, std 15.13, range [36.38, 94.19]